Protein AF-A0A3D1J505-F1 (afdb_monomer_lite)

Sequence (42 aa):
RHLRIGYNRAARLLEQMEQSGLVSTMQSNGNREILVPVGNTE

Structure (mmCIF, N/CA/C/O backbone):
data_AF-A0A3D1J505-F1
#
_entry.id   AF-A0A3D1J505-F1
#
loop_
_atom_site.group_PDB
_atom_site.id
_atom_site.type_symbol
_atom_site.label_atom_id
_atom_site.label_alt_id
_atom_site.label_comp_id
_atom_site.label_asym_id
_atom_site.label_entity_id
_atom_site.label_seq_id
_atom_site.pdbx_PDB_ins_code
_atom_site.Cartn_x
_atom_site.Cartn_y
_atom_site.Cartn_z
_atom_site.occupancy
_atom_site.B_iso_or_equiv
_atom_site.auth_seq_id
_atom_site.auth_comp_id
_atom_site.auth_asym_id
_atom_site.auth_atom_id
_atom_site.pdbx_PDB_model_num
ATOM 1 N N . ARG A 1 1 ? 6.071 -12.638 -7.928 1.00 81.75 1 ARG A N 1
ATOM 2 C CA . ARG A 1 1 ? 4.907 -11.966 -8.573 1.00 81.75 1 ARG A CA 1
ATOM 3 C C . ARG A 1 1 ? 3.693 -12.887 -8.465 1.00 81.75 1 ARG A C 1
ATOM 5 O O . ARG A 1 1 ? 3.667 -13.876 -9.178 1.00 81.75 1 ARG A O 1
ATOM 12 N N . HIS A 1 2 ? 2.734 -12.605 -7.579 1.00 87.19 2 HIS A N 1
ATOM 13 C CA . HIS A 1 2 ? 1.60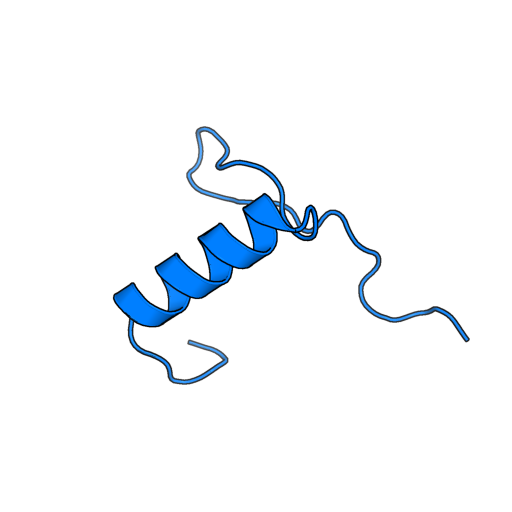3 -13.517 -7.326 1.00 87.19 2 HIS A CA 1
ATOM 14 C C . HIS A 1 2 ? 0.537 -13.442 -8.433 1.00 87.19 2 HIS A C 1
ATOM 16 O O . HIS A 1 2 ? 0.114 -14.458 -8.965 1.00 87.19 2 HIS A O 1
ATOM 22 N N . LEU A 1 3 ? 0.195 -12.229 -8.873 1.00 91.94 3 LEU A N 1
ATOM 23 C CA . LEU A 1 3 ? -0.889 -11.987 -9.836 1.00 91.94 3 LEU A CA 1
ATOM 24 C C . LEU A 1 3 ? -0.437 -11.932 -11.310 1.00 91.94 3 LEU A C 1
ATOM 26 O O . LEU A 1 3 ? -1.233 -11.619 -12.185 1.00 91.94 3 LEU A O 1
ATOM 30 N N . ARG A 1 4 ? 0.853 -12.172 -11.604 1.00 95.38 4 ARG A N 1
ATOM 31 C CA . ARG A 1 4 ? 1.452 -12.078 -12.961 1.00 95.38 4 ARG A CA 1
ATOM 32 C C . ARG A 1 4 ? 1.174 -10.756 -13.714 1.00 95.38 4 ARG A C 1
ATOM 34 O O . ARG A 1 4 ? 1.213 -10.713 -14.937 1.00 95.38 4 ARG A O 1
ATOM 41 N N . ILE A 1 5 ? 0.955 -9.660 -12.988 1.00 94.31 5 ILE A N 1
ATOM 42 C CA . ILE A 1 5 ? 0.767 -8.312 -13.546 1.00 94.31 5 ILE A CA 1
ATOM 43 C C . ILE A 1 5 ? 2.072 -7.497 -13.577 1.00 94.31 5 ILE A C 1
ATOM 45 O O . ILE A 1 5 ? 2.999 -7.718 -12.787 1.00 94.31 5 ILE A O 1
ATOM 49 N N . GLY A 1 6 ? 2.139 -6.532 -14.500 1.00 97.19 6 GLY A N 1
ATOM 50 C CA . GLY A 1 6 ? 3.234 -5.562 -14.590 1.00 97.19 6 GL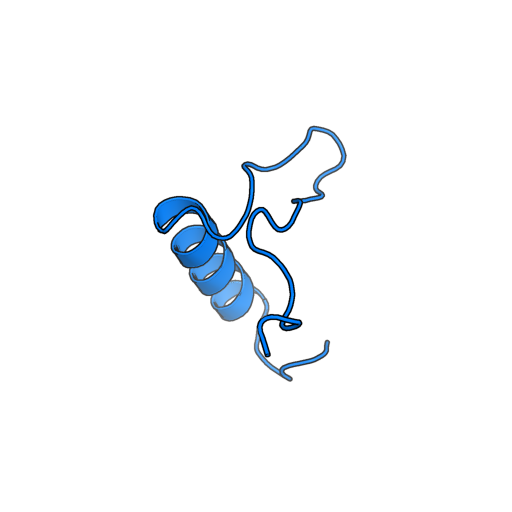Y A CA 1
ATOM 51 C C . GLY A 1 6 ? 3.318 -4.639 -13.366 1.00 97.19 6 GLY A C 1
ATOM 52 O O . GLY A 1 6 ? 2.339 -4.473 -12.640 1.00 97.19 6 GLY A O 1
ATOM 53 N N . TYR A 1 7 ? 4.488 -4.025 -13.149 1.00 95.44 7 TYR A N 1
ATOM 54 C CA . TYR A 1 7 ? 4.763 -3.188 -11.968 1.00 95.44 7 TYR A CA 1
ATOM 55 C C . TYR A 1 7 ? 3.813 -1.984 -11.875 1.00 95.44 7 TYR A C 1
ATOM 57 O O . TYR A 1 7 ? 3.146 -1.809 -10.864 1.00 95.44 7 TYR A O 1
ATOM 65 N N . ASN A 1 8 ? 3.641 -1.247 -12.975 1.00 96.00 8 ASN A N 1
ATOM 66 C CA . ASN A 1 8 ? 2.758 -0.074 -13.021 1.00 96.00 8 ASN A CA 1
ATOM 67 C C . ASN A 1 8 ? 1.290 -0.426 -12.735 1.00 96.00 8 ASN A C 1
ATOM 69 O O . ASN A 1 8 ? 0.566 0.363 -12.138 1.00 96.00 8 ASN A O 1
ATOM 73 N N . ARG A 1 9 ? 0.840 -1.624 -13.143 1.00 96.94 9 ARG A N 1
ATOM 74 C CA . ARG A 1 9 ? -0.518 -2.095 -12.832 1.00 96.94 9 ARG A CA 1
ATOM 75 C C . ARG A 1 9 ? -0.649 -2.422 -11.345 1.00 96.94 9 ARG A C 1
ATOM 77 O O . ARG A 1 9 ? -1.648 -2.051 -10.747 1.00 96.94 9 ARG A O 1
ATOM 84 N N . ALA A 1 10 ? 0.346 -3.088 -10.761 1.00 95.31 10 ALA A N 1
ATOM 85 C CA . ALA A 1 10 ? 0.353 -3.381 -9.330 1.00 95.31 10 ALA A CA 1
ATOM 86 C C . ALA A 1 10 ? 0.366 -2.099 -8.482 1.00 9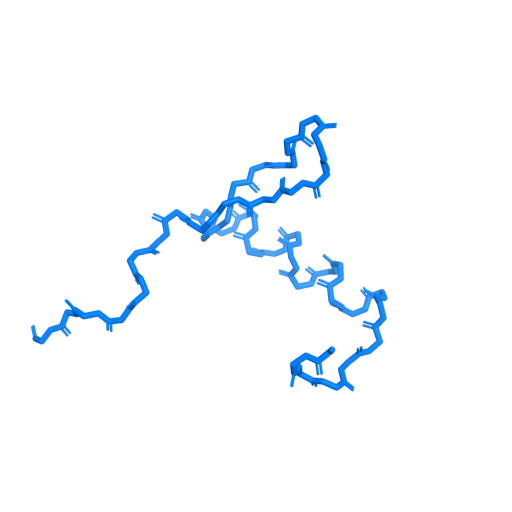5.31 10 ALA A C 1
ATOM 88 O O . ALA A 1 10 ? -0.383 -2.023 -7.518 1.00 95.31 10 ALA A O 1
ATOM 89 N N . ALA A 1 11 ? 1.146 -1.086 -8.878 1.00 94.50 11 ALA A N 1
ATOM 90 C CA . ALA A 1 11 ? 1.199 0.204 -8.190 1.00 94.50 11 ALA A CA 1
ATOM 91 C C . ALA A 1 11 ? -0.172 0.898 -8.152 1.00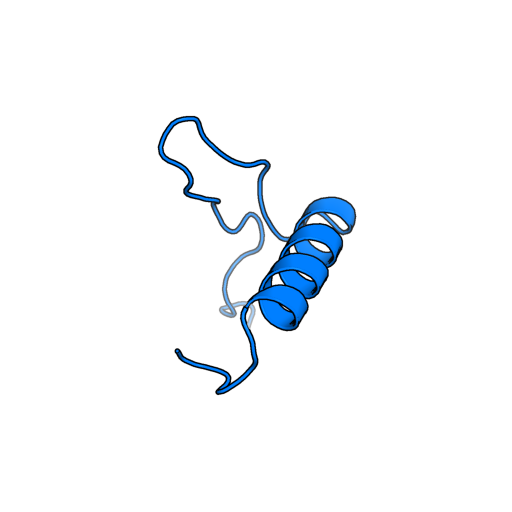 94.50 11 ALA A C 1
ATOM 93 O O . ALA A 1 11 ? -0.639 1.259 -7.079 1.00 94.50 11 ALA A O 1
ATOM 94 N N . ARG A 1 12 ? -0.872 0.976 -9.295 1.00 95.69 12 ARG A N 1
ATOM 95 C CA . ARG A 1 12 ? -2.227 1.559 -9.355 1.00 95.69 12 ARG A CA 1
ATOM 96 C C . ARG A 1 12 ? -3.239 0.811 -8.493 1.00 95.69 12 ARG A C 1
ATOM 98 O O . ARG A 1 12 ? -4.073 1.435 -7.852 1.00 95.69 12 ARG A O 1
ATOM 105 N N . LEU A 1 13 ? -3.180 -0.523 -8.481 1.00 95.44 13 LEU A N 1
ATOM 106 C CA . LEU A 1 13 ? -4.054 -1.317 -7.613 1.00 95.44 13 LEU A CA 1
ATOM 107 C C . LEU A 1 13 ? -3.764 -1.029 -6.139 1.00 95.44 13 LEU A C 1
ATOM 109 O O . LEU A 1 13 ? -4.691 -0.891 -5.354 1.00 95.44 13 LEU A O 1
ATOM 113 N N . LEU A 1 14 ? -2.490 -0.895 -5.774 1.00 93.62 14 LEU A N 1
ATOM 114 C CA . LEU A 1 14 ? -2.077 -0.597 -4.407 1.00 93.62 14 LEU A CA 1
ATOM 115 C C . LEU A 1 14 ? -2.536 0.798 -3.955 1.00 93.62 14 LEU A C 1
ATOM 117 O O . LEU A 1 14 ? -3.025 0.933 -2.840 1.00 93.62 14 LEU A O 1
ATOM 121 N N . GLU A 1 15 ? -2.453 1.806 -4.827 1.00 94.94 15 GLU A N 1
ATOM 122 C CA . GLU A 1 15 ? -3.003 3.151 -4.583 1.00 94.94 15 GLU A CA 1
ATOM 123 C C . GLU A 1 15 ? -4.524 3.117 -4.382 1.00 94.94 15 GLU A C 1
ATOM 125 O O . GLU A 1 15 ? -5.050 3.741 -3.465 1.00 94.94 15 GLU A O 1
ATOM 130 N N . GLN A 1 16 ? -5.245 2.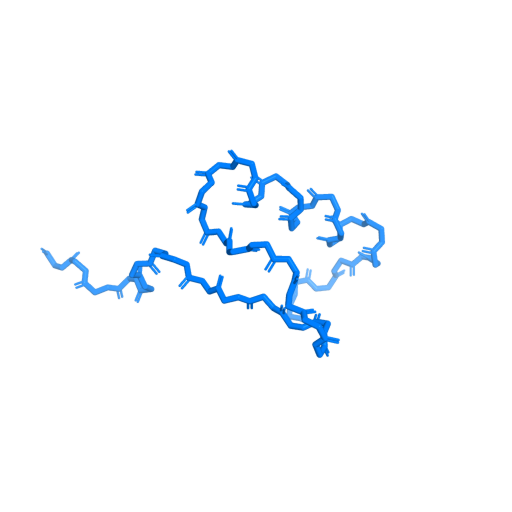338 -5.195 1.00 96.44 16 GLN A N 1
ATOM 131 C CA . GLN A 1 16 ? -6.689 2.148 -5.026 1.00 96.44 16 GLN A CA 1
ATOM 132 C C . GLN A 1 16 ? -7.025 1.422 -3.716 1.00 96.44 16 GLN A C 1
ATOM 134 O O . GLN A 1 16 ? -8.008 1.758 -3.054 1.00 96.44 16 GLN A O 1
ATOM 139 N N . MET A 1 17 ? -6.216 0.437 -3.318 1.00 95.81 17 MET A N 1
ATOM 140 C CA . MET A 1 17 ? -6.360 -0.258 -2.035 1.00 95.81 17 MET A CA 1
ATOM 141 C C . MET A 1 17 ? -6.087 0.672 -0.845 1.00 95.81 17 MET A C 1
ATOM 143 O O . MET A 1 17 ? -6.778 0.581 0.164 1.00 95.81 17 MET A O 1
ATOM 147 N N . GLU A 1 18 ? -5.131 1.592 -0.964 1.00 95.94 18 GLU A N 1
ATOM 148 C CA . GLU A 1 18 ? -4.890 2.637 0.037 1.00 95.94 18 GLU A CA 1
ATOM 149 C C . GLU A 1 18 ? -6.076 3.607 0.123 1.00 95.94 18 GLU A C 1
ATOM 151 O O . GLU A 1 18 ? -6.609 3.841 1.205 1.00 95.94 18 GLU A O 1
ATOM 156 N N . GLN A 1 19 ? -6.558 4.108 -1.018 1.00 95.50 19 GLN A N 1
ATOM 157 C CA . GLN A 1 19 ? -7.679 5.051 -1.063 1.00 95.50 19 GLN A CA 1
ATOM 158 C C . GLN A 1 19 ? -8.993 4.451 -0.536 1.00 95.50 19 GLN A C 1
ATOM 160 O O . GLN A 1 19 ? -9.829 5.167 0.011 1.00 95.50 19 GLN A O 1
ATOM 165 N N . SER A 1 20 ? -9.180 3.140 -0.692 1.00 95.75 20 SER A N 1
ATOM 166 C CA . SER A 1 20 ? -10.337 2.407 -0.161 1.00 95.75 20 SER A CA 1
ATOM 167 C C . SER A 1 20 ? -10.177 1.979 1.303 1.00 95.75 20 SER A C 1
ATOM 169 O O . SER A 1 20 ? -11.097 1.384 1.861 1.00 95.75 20 SER A O 1
ATOM 171 N N . GLY A 1 21 ? -9.036 2.277 1.936 1.00 93.88 21 GLY A N 1
ATOM 172 C CA . GLY A 1 21 ? -8.759 1.921 3.329 1.00 93.88 21 GLY A CA 1
ATOM 173 C C . GLY A 1 21 ? -8.447 0.437 3.553 1.00 93.88 21 GLY A C 1
ATOM 174 O O . GLY A 1 21 ? -8.447 -0.021 4.692 1.00 93.88 21 GLY A O 1
ATOM 175 N N . LEU A 1 22 ? -8.177 -0.329 2.492 1.00 94.38 22 LEU A N 1
ATOM 176 C CA . LEU A 1 22 ? -7.808 -1.747 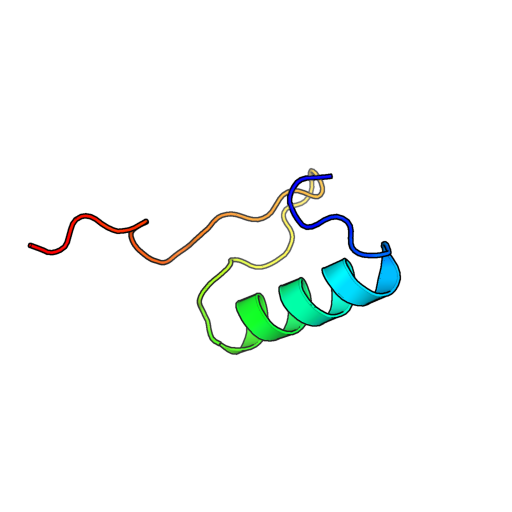2.586 1.00 94.38 22 LEU A CA 1
ATOM 177 C C . LEU A 1 22 ? -6.348 -1.936 3.014 1.00 94.38 22 LEU A C 1
ATOM 179 O O . LEU A 1 22 ? -5.996 -2.943 3.631 1.00 94.38 22 LEU A O 1
ATOM 183 N N . VAL A 1 23 ? -5.490 -0.984 2.651 1.00 95.44 23 VAL A N 1
ATOM 184 C CA . VAL A 1 23 ? -4.039 -1.027 2.860 1.00 95.44 23 VAL A CA 1
ATOM 185 C C . VAL A 1 23 ? -3.575 0.294 3.467 1.00 95.44 23 VAL A C 1
ATOM 187 O O . VAL A 1 23 ? -4.122 1.351 3.167 1.00 95.44 23 VAL A O 1
ATOM 190 N N . SER A 1 24 ? -2.560 0.229 4.321 1.00 95.12 24 SER A N 1
ATOM 191 C CA . SER A 1 24 ? -1.943 1.393 4.950 1.00 95.12 24 SER A CA 1
ATOM 192 C C . SER A 1 24 ? -1.139 2.236 3.954 1.00 95.12 24 SER A C 1
ATOM 194 O O . SER A 1 24 ? -0.768 1.794 2.856 1.00 95.12 24 SER A O 1
ATOM 196 N N . THR A 1 25 ? -0.815 3.454 4.374 1.00 94.25 25 THR A N 1
ATOM 197 C CA . THR A 1 25 ? 0.152 4.307 3.688 1.00 94.25 25 THR A CA 1
ATOM 198 C C . THR A 1 25 ? 1.520 3.619 3.619 1.00 94.25 25 THR A C 1
ATOM 200 O O . THR A 1 25 ? 1.811 2.649 4.328 1.00 94.25 25 THR A O 1
ATOM 203 N N . MET A 1 26 ? 2.379 4.091 2.715 1.00 94.25 26 MET A N 1
ATOM 204 C CA . MET A 1 26 ? 3.732 3.553 2.598 1.00 94.25 26 MET A CA 1
ATOM 205 C C . MET A 1 26 ? 4.557 3.890 3.843 1.00 94.25 26 MET A C 1
ATOM 207 O O . MET A 1 26 ? 4.736 5.058 4.187 1.00 94.25 26 MET A O 1
ATOM 211 N N . GLN A 1 27 ? 5.089 2.860 4.498 1.00 93.69 27 GLN A N 1
ATOM 212 C CA . GLN A 1 27 ? 6.032 3.005 5.600 1.00 93.69 27 GLN A CA 1
ATOM 213 C C . GLN A 1 27 ? 7.411 3.444 5.081 1.00 93.69 27 GLN A C 1
ATOM 215 O O . GLN A 1 27 ? 7.742 3.292 3.904 1.00 93.69 27 GLN A O 1
ATOM 220 N N . SER A 1 28 ? 8.264 3.941 5.978 1.00 93.88 28 SER A N 1
ATOM 221 C CA . SER A 1 28 ? 9.631 4.392 5.661 1.00 93.88 28 SER A CA 1
ATOM 222 C C . SER A 1 28 ? 10.543 3.294 5.097 1.00 93.88 28 SER A C 1
ATOM 224 O O . SER A 1 28 ? 11.510 3.590 4.402 1.00 93.88 28 SER A O 1
ATOM 226 N N . ASN A 1 29 ? 10.226 2.027 5.364 1.00 94.06 29 ASN A N 1
ATOM 227 C CA . ASN A 1 29 ? 10.912 0.853 4.819 1.00 94.06 29 ASN A CA 1
ATOM 228 C C . ASN A 1 29 ? 10.390 0.435 3.423 1.00 94.06 29 ASN A C 1
ATOM 230 O O . ASN A 1 29 ? 10.883 -0.538 2.858 1.00 94.06 29 ASN A O 1
ATOM 234 N N . GLY A 1 30 ? 9.391 1.142 2.879 1.00 90.06 30 GLY A N 1
ATOM 235 C CA . GLY A 1 30 ? 8.755 0.842 1.595 1.00 90.06 30 GLY A CA 1
ATOM 236 C C . GLY A 1 30 ? 7.659 -0.227 1.640 1.00 90.06 30 GLY A C 1
ATOM 237 O O . GLY A 1 30 ? 7.073 -0.529 0.599 1.00 90.06 30 GLY A O 1
ATOM 238 N N . ASN A 1 31 ? 7.351 -0.780 2.814 1.00 93.44 31 ASN A N 1
ATOM 239 C CA . ASN A 1 31 ? 6.277 -1.751 2.994 1.00 93.44 31 ASN A CA 1
ATOM 240 C C . ASN A 1 31 ? 4.947 -1.064 3.314 1.00 93.44 31 ASN A C 1
ATOM 242 O O . ASN A 1 31 ? 4.885 0.096 3.721 1.00 93.44 31 ASN A O 1
ATOM 246 N N . ARG A 1 32 ? 3.860 -1.806 3.114 1.00 94.69 32 ARG A N 1
ATOM 247 C CA . ARG A 1 32 ? 2.496 -1.402 3.455 1.00 94.69 32 ARG A CA 1
ATOM 248 C C . ARG A 1 32 ? 1.813 -2.563 4.158 1.00 94.69 32 ARG A C 1
ATOM 250 O O . ARG A 1 32 ? 2.023 -3.716 3.785 1.00 94.69 32 ARG A O 1
ATOM 257 N N . GLU A 1 33 ? 0.996 -2.248 5.148 1.00 93.75 33 GLU A N 1
ATOM 258 C CA . GLU A 1 33 ? 0.251 -3.234 5.934 1.00 93.75 33 GLU A CA 1
ATOM 259 C C . GLU A 1 33 ? -1.191 -3.347 5.439 1.00 93.75 33 GLU A C 1
ATOM 261 O O . GLU A 1 33 ? -1.762 -2.376 4.947 1.00 93.75 33 GLU A O 1
ATOM 266 N N . ILE A 1 34 ? -1.785 -4.534 5.555 1.00 93.44 34 ILE A N 1
ATOM 267 C CA . ILE A 1 34 ? -3.195 -4.763 5.222 1.00 93.44 34 ILE A CA 1
ATOM 268 C C . ILE A 1 34 ? -4.023 -4.424 6.462 1.00 93.44 34 ILE A C 1
ATOM 270 O O . ILE A 1 34 ? -3.769 -4.967 7.533 1.00 93.44 34 ILE A O 1
ATOM 274 N N . LEU A 1 35 ? -4.998 -3.527 6.312 1.00 93.06 35 LEU A N 1
ATOM 275 C CA . LEU A 1 35 ? -5.835 -3.046 7.419 1.00 93.06 35 LEU A CA 1
ATOM 276 C C . LEU A 1 35 ? -7.107 -3.878 7.604 1.00 93.06 35 LEU A C 1
ATOM 278 O O . LEU A 1 35 ? -7.729 -3.842 8.663 1.00 93.06 35 LEU A O 1
ATOM 282 N N . VAL A 1 36 ? -7.499 -4.628 6.574 1.00 89.62 36 VAL A N 1
ATOM 283 C CA . VAL A 1 36 ? -8.668 -5.505 6.621 1.00 89.62 36 VAL A CA 1
ATOM 284 C C . VAL A 1 36 ? -8.299 -6.921 7.061 1.00 89.62 36 VAL A C 1
ATOM 286 O O . VAL A 1 36 ? -7.239 -7.429 6.685 1.00 89.62 36 VAL A O 1
ATOM 289 N N . PRO A 1 37 ? -9.175 -7.603 7.817 1.00 85.31 37 PRO A N 1
ATOM 290 C CA . PRO A 1 37 ? -8.972 -9.005 8.140 1.00 85.31 37 PRO A CA 1
ATOM 291 C C . PRO A 1 37 ? -8.932 -9.838 6.853 1.00 85.31 37 PRO A C 1
ATOM 293 O O . PRO A 1 37 ? -9.835 -9.786 6.016 1.00 85.31 37 PRO A O 1
ATOM 296 N N . VAL A 1 38 ? -7.864 -10.619 6.695 1.00 74.88 38 VAL A N 1
ATOM 297 C CA . VAL A 1 38 ? -7.698 -11.564 5.588 1.00 74.88 38 VAL A CA 1
ATOM 298 C C . VAL A 1 38 ? -8.592 -12.781 5.825 1.00 74.88 38 VAL A C 1
ATOM 300 O O . VAL A 1 38 ? -8.156 -13.769 6.392 1.00 74.88 38 VAL A O 1
ATOM 303 N N . GLY A 1 39 ? -9.866 -12.670 5.438 1.00 71.19 39 GLY A N 1
ATOM 304 C CA . GLY A 1 39 ? -10.796 -13.792 5.268 1.00 71.19 39 GLY A CA 1
ATOM 305 C C . GLY A 1 39 ? -10.757 -14.863 6.362 1.00 71.19 39 GLY A C 1
ATOM 306 O O . GLY A 1 39 ? -10.252 -15.950 6.120 1.00 71.19 39 GLY A O 1
ATOM 307 N N . ASN A 1 40 ? -11.327 -14.549 7.526 1.00 58.81 40 ASN A N 1
ATOM 308 C CA . ASN A 1 40 ? -11.877 -15.509 8.493 1.00 58.81 40 ASN A CA 1
ATOM 309 C C . ASN A 1 40 ? -13.070 -14.841 9.194 1.00 58.81 40 ASN A C 1
ATOM 311 O O . ASN A 1 40 ? -13.086 -14.619 10.402 1.00 58.81 40 ASN A O 1
ATOM 315 N N . THR A 1 41 ? -14.045 -14.425 8.392 1.00 56.16 41 THR A N 1
ATOM 316 C CA . THR A 1 41 ? -15.386 -14.119 8.886 1.00 56.16 41 THR A CA 1
ATOM 317 C C . THR A 1 41 ? -16.263 -15.238 8.349 1.00 56.16 41 THR A C 1
ATOM 319 O O . THR A 1 41 ? -16.648 -15.204 7.182 1.00 56.16 41 THR A O 1
ATOM 322 N N . GLU A 1 42 ? -16.410 -16.289 9.158 1.00 54.59 42 GLU A N 1
ATOM 323 C CA . GLU A 1 42 ? -17.463 -17.300 8.995 1.00 54.59 42 GLU A CA 1
ATOM 324 C C . GLU A 1 42 ? -18.845 -16.669 9.210 1.00 54.59 42 GLU A C 1
ATOM 326 O O . GLU A 1 42 ? -18.940 -15.725 10.034 1.00 54.59 42 GLU A O 1
#

Secondary structure (DSSP, 8-state):
--S---HHHHHHHHHHHHHTTSBPPPPTTS---B-S--S---

Foldseek 3Di:
DVVPDDPVVVVVVVVVCCVVVQWDDQDPVRDIHGPDPDDDDD

pLDDT: mean 90.07, std 10.72, range [54.59, 97.19]

Radius of gyration: 11.65 Å; chains: 1; bounding box: 28×22×24 Å